Protein AF-A0A8T5LQQ6-F1 (afdb_monomer)

Solvent-accessible surface area (backbone atoms only — not comparable to full-atom values): 6800 Å² total; per-residue (Å²): 124,44,83,45,57,41,37,35,26,67,76,54,90,53,67,65,33,53,51,50,44,56,50,40,48,74,71,69,47,93,73,94,76,67,85,64,67,51,80,47,78,44,50,19,62,69,59,81,67,46,66,63,53,50,58,68,31,62,90,77,28,38,82,90,46,36,47,76,42,74,72,81,86,81,55,97,85,73,81,86,83,86,76,81,92,74,85,57,61,72,58,52,50,47,39,32,77,76,67,68,45,65,37,55,57,81,130

Secondary structure (DSSP, 8-state):
-EEEEEEEEESS--HHHHHHHHHHHHTT---S-----EEEEEEESS-TTHHHHHHT-TTT--TTTEEEES-----TT-PPPPP-----HHHHHHHHHHH--TTBPP-

Mean predicted aligned error: 7.04 Å

Foldseek 3Di:
DDKFKKKKFWPDDDPVQVVVVVVCVVVVHDDPGTGDIDMDIFDFVPPPCLVVLQCVDCVNHNPVTMDMDRDDPDDPPDDDDDPDDDPPVVVLCCCVPPSVSVRGDDD

Structure (mmCIF, N/CA/C/O backbone):
data_AF-A0A8T5LQQ6-F1
#
_entry.id   AF-A0A8T5LQQ6-F1
#
loop_
_atom_site.group_PDB
_atom_site.id
_atom_site.type_symbol
_atom_site.label_atom_id
_atom_site.label_alt_id
_atom_site.label_comp_id
_atom_site.label_asym_id
_atom_site.label_entity_id
_atom_site.label_seq_id
_atom_site.pdbx_PDB_ins_code
_atom_site.Cartn_x
_atom_site.Cartn_y
_atom_site.Cartn_z
_atom_site.occupancy
_atom_site.B_iso_or_equiv
_atom_site.auth_seq_id
_atom_site.auth_comp_id
_atom_site.auth_asym_id
_atom_site.auth_atom_id
_atom_site.pdbx_PDB_model_num
ATOM 1 N N . MET A 1 1 ? -22.270 7.038 6.800 1.00 72.31 1 MET A N 1
ATOM 2 C CA . MET A 1 1 ? -21.227 6.112 6.314 1.00 72.31 1 MET A CA 1
ATOM 3 C C . MET A 1 1 ? -20.218 6.927 5.553 1.00 72.31 1 MET A C 1
ATOM 5 O O . MET A 1 1 ? -20.611 7.727 4.710 1.00 72.31 1 MET A O 1
ATOM 9 N N . VAL A 1 2 ? -18.954 6.786 5.919 1.00 84.31 2 VAL A N 1
ATOM 10 C CA . VAL A 1 2 ? -17.847 7.488 5.281 1.00 84.31 2 VAL A CA 1
ATOM 11 C C . VAL A 1 2 ? -16.981 6.431 4.625 1.00 84.31 2 VAL A C 1
ATOM 13 O O . VAL A 1 2 ? -16.577 5.471 5.281 1.00 84.31 2 VAL A O 1
ATOM 16 N N . LYS A 1 3 ? -16.720 6.604 3.332 1.00 86.25 3 LYS A N 1
ATOM 17 C CA . LYS A 1 3 ? -15.786 5.755 2.606 1.00 86.25 3 LYS A CA 1
ATOM 18 C C . LYS A 1 3 ? -14.372 6.229 2.921 1.00 86.25 3 LYS A C 1
ATOM 20 O O . LYS A 1 3 ? -14.048 7.393 2.694 1.00 86.25 3 LYS A O 1
ATOM 25 N N . VAL A 1 4 ? -13.554 5.334 3.456 1.00 87.81 4 VAL A N 1
ATOM 26 C CA . VAL A 1 4 ? -12.136 5.566 3.723 1.00 87.81 4 VAL A CA 1
ATOM 27 C C . VAL A 1 4 ? -11.312 4.724 2.762 1.00 87.81 4 VAL A C 1
ATOM 29 O O . VAL A 1 4 ? -11.609 3.551 2.535 1.00 87.81 4 VAL A O 1
ATOM 32 N N . GLU A 1 5 ? -10.278 5.329 2.191 1.00 87.50 5 GLU A N 1
ATOM 33 C CA . GLU A 1 5 ? -9.380 4.698 1.229 1.00 87.50 5 GLU A CA 1
ATOM 34 C C . GLU A 1 5 ? -7.959 4.655 1.796 1.00 87.50 5 GLU A C 1
ATOM 36 O O . GLU A 1 5 ? -7.524 5.565 2.506 1.00 87.50 5 GLU A O 1
ATOM 41 N N . LEU A 1 6 ? -7.252 3.563 1.518 1.00 88.50 6 LEU A N 1
ATOM 42 C CA . LEU A 1 6 ? -5.885 3.338 1.964 1.00 88.50 6 LEU A CA 1
ATOM 43 C C . LEU A 1 6 ? -5.092 2.690 0.834 1.00 88.50 6 LEU A C 1
ATOM 45 O O . LEU A 1 6 ? -5.469 1.636 0.327 1.00 88.50 6 LEU A O 1
ATOM 49 N N . PHE A 1 7 ? -3.967 3.301 0.487 1.00 89.31 7 PHE A N 1
ATOM 50 C CA . PHE A 1 7 ? -3.025 2.776 -0.489 1.00 89.31 7 PHE A CA 1
ATOM 51 C C . PHE A 1 7 ? -1.752 2.352 0.229 1.00 89.31 7 PHE A C 1
ATOM 53 O O . PHE A 1 7 ? -1.159 3.130 0.978 1.00 89.31 7 PHE A O 1
ATOM 60 N N . VAL A 1 8 ? -1.308 1.126 -0.007 1.00 89.44 8 VAL A N 1
ATOM 61 C CA . VAL A 1 8 ? -0.128 0.553 0.640 1.00 89.44 8 VAL A CA 1
ATOM 62 C C . VAL A 1 8 ? 0.872 0.160 -0.435 1.00 89.44 8 VAL A C 1
ATOM 64 O O . VAL A 1 8 ? 0.533 -0.563 -1.364 1.00 89.44 8 VAL A O 1
ATOM 67 N N . LYS A 1 9 ? 2.114 0.637 -0.334 1.00 91.00 9 LYS A N 1
ATOM 68 C CA . LYS A 1 9 ? 3.203 0.219 -1.228 1.00 91.00 9 LYS A CA 1
ATOM 69 C C . LYS A 1 9 ? 4.395 -0.318 -0.467 1.00 91.00 9 LYS A C 1
ATOM 71 O O . LYS A 1 9 ? 4.638 0.069 0.676 1.00 91.00 9 LYS A O 1
ATOM 76 N N . LEU A 1 10 ? 5.183 -1.152 -1.136 1.00 90.88 10 LEU A N 1
ATOM 77 C CA . LEU A 1 10 ? 6.485 -1.571 -0.637 1.00 90.88 10 LEU A CA 1
ATOM 78 C C . LEU A 1 10 ? 7.468 -0.392 -0.655 1.00 90.88 10 LEU A C 1
ATOM 80 O O . LEU A 1 10 ? 7.505 0.404 -1.593 1.00 90.88 10 LEU A O 1
ATOM 84 N N . VAL A 1 11 ? 8.267 -0.285 0.405 1.00 89.88 11 VAL A N 1
ATOM 85 C CA . VAL A 1 11 ? 9.439 0.609 0.476 1.00 89.88 11 VAL A CA 1
ATOM 86 C C . VAL A 1 11 ? 10.694 -0.109 -0.026 1.00 89.88 11 VAL A C 1
ATOM 88 O O . VAL A 1 11 ? 11.649 0.517 -0.477 1.00 89.88 11 VAL A O 1
ATOM 91 N N . ILE A 1 12 ? 10.679 -1.437 0.043 1.00 88.06 12 ILE A N 1
ATOM 92 C CA . ILE A 1 12 ? 11.701 -2.314 -0.521 1.00 88.06 12 ILE A CA 1
ATOM 93 C C . ILE A 1 12 ? 11.449 -2.549 -2.021 1.00 88.06 12 ILE A C 1
ATOM 95 O O . ILE A 1 12 ? 10.337 -2.299 -2.491 1.00 88.06 12 ILE A O 1
ATOM 99 N N . PRO A 1 13 ? 12.441 -3.054 -2.780 1.00 88.12 13 PRO A N 1
ATOM 100 C CA . PRO A 1 13 ? 12.258 -3.364 -4.194 1.00 88.12 13 PRO A CA 1
ATOM 101 C C . PRO A 1 13 ? 11.061 -4.292 -4.444 1.00 88.12 13 PRO A C 1
ATOM 103 O O . PRO A 1 13 ? 11.007 -5.406 -3.922 1.00 88.12 13 PRO A O 1
ATOM 106 N N . ASP A 1 14 ? 10.116 -3.832 -5.266 1.00 91.38 14 ASP A N 1
ATOM 107 C CA . ASP A 1 14 ? 8.964 -4.619 -5.706 1.00 91.38 14 ASP A CA 1
ATOM 108 C C . ASP A 1 14 ? 9.300 -5.315 -7.030 1.00 91.38 14 ASP A C 1
ATOM 110 O O . ASP A 1 14 ? 9.270 -4.712 -8.105 1.00 91.38 14 ASP A O 1
ATOM 114 N N . THR A 1 15 ? 9.630 -6.604 -6.955 1.00 92.94 15 THR A N 1
ATOM 115 C CA . THR A 1 15 ? 10.001 -7.410 -8.126 1.00 92.94 15 THR A CA 1
ATOM 116 C C . THR A 1 15 ? 8.880 -7.515 -9.158 1.00 92.94 15 THR A C 1
ATOM 118 O O . THR A 1 15 ? 9.171 -7.648 -10.347 1.00 92.94 15 THR A O 1
ATOM 121 N N . THR A 1 16 ? 7.616 -7.411 -8.741 1.00 91.62 16 THR A N 1
ATOM 122 C CA . THR A 1 16 ? 6.459 -7.444 -9.646 1.00 91.62 16 THR A CA 1
ATOM 123 C C . THR A 1 16 ? 6.403 -6.160 -10.460 1.00 91.62 16 THR A C 1
ATOM 125 O O . THR A 1 16 ? 6.339 -6.218 -11.688 1.00 91.62 16 THR A O 1
ATOM 128 N N . ALA A 1 17 ? 6.511 -5.006 -9.793 1.00 91.62 17 ALA A N 1
ATOM 129 C CA . ALA A 1 17 ? 6.557 -3.708 -10.464 1.00 91.62 17 ALA A CA 1
ATOM 130 C C . ALA A 1 17 ? 7.765 -3.609 -11.413 1.00 91.62 17 ALA A C 1
ATOM 132 O O . ALA A 1 17 ? 7.616 -3.216 -12.567 1.00 91.62 17 ALA A O 1
ATOM 133 N N . ILE A 1 18 ? 8.946 -4.051 -10.968 1.00 93.25 18 ILE A N 1
ATOM 134 C CA . ILE A 1 18 ? 10.171 -4.059 -11.784 1.00 93.25 18 ILE A CA 1
ATOM 135 C C . ILE A 1 18 ? 10.010 -4.951 -13.024 1.00 93.25 18 ILE A C 1
ATOM 137 O O . ILE A 1 18 ? 10.362 -4.554 -14.135 1.00 93.25 18 ILE A O 1
ATOM 141 N N . THR A 1 19 ? 9.453 -6.153 -12.862 1.00 94.75 19 THR A N 1
ATOM 142 C CA . THR A 1 19 ? 9.243 -7.078 -13.986 1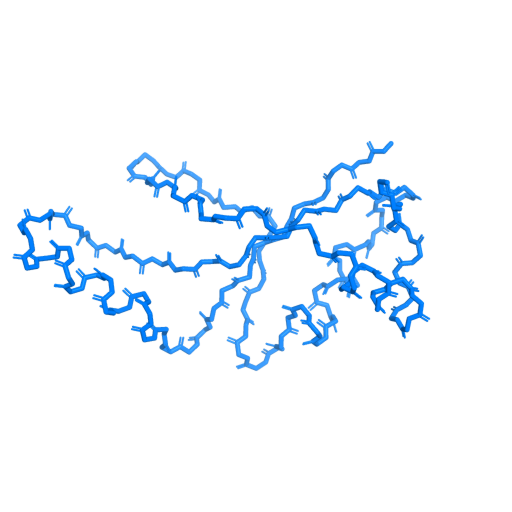.00 94.75 19 THR A CA 1
ATOM 143 C C . THR A 1 19 ? 8.230 -6.517 -14.983 1.00 94.75 19 THR A C 1
ATOM 145 O O . THR A 1 19 ? 8.457 -6.588 -16.192 1.00 94.75 19 THR A O 1
ATOM 148 N N . ALA A 1 20 ? 7.135 -5.925 -14.496 1.00 92.31 20 ALA A N 1
ATOM 149 C CA . ALA A 1 20 ? 6.131 -5.282 -15.339 1.00 92.31 20 ALA A CA 1
ATOM 150 C C . ALA A 1 20 ? 6.721 -4.096 -16.116 1.00 92.31 20 ALA A C 1
ATOM 152 O O . ALA A 1 20 ? 6.525 -4.012 -17.326 1.00 92.31 20 ALA A O 1
ATOM 153 N N . PHE A 1 21 ? 7.507 -3.243 -15.452 1.00 94.19 21 PHE A N 1
ATOM 154 C CA . PHE A 1 21 ? 8.211 -2.122 -16.075 1.00 94.19 21 PHE A CA 1
ATOM 155 C C . PHE A 1 21 ? 9.082 -2.584 -17.251 1.00 94.19 21 PHE A C 1
ATOM 157 O O . PHE A 1 21 ? 8.858 -2.169 -18.385 1.00 94.19 21 PHE A O 1
ATOM 164 N N . HIS A 1 22 ? 9.988 -3.539 -17.021 1.00 94.44 22 HIS A N 1
ATOM 165 C CA . HIS A 1 22 ? 10.857 -4.059 -18.081 1.00 94.44 22 HIS A CA 1
ATOM 166 C C . HIS A 1 22 ? 10.104 -4.807 -19.185 1.00 94.44 22 HIS A C 1
ATOM 168 O O . HIS A 1 22 ? 10.570 -4.878 -20.323 1.00 94.44 22 HIS A O 1
ATOM 174 N N . THR A 1 23 ? 8.952 -5.396 -18.870 1.00 95.38 23 THR A N 1
ATOM 175 C CA . THR A 1 23 ? 8.094 -6.022 -19.882 1.00 95.38 23 THR A CA 1
ATOM 176 C C . THR A 1 23 ? 7.491 -4.960 -20.798 1.00 95.38 23 THR A C 1
ATOM 178 O O . THR A 1 23 ? 7.557 -5.110 -22.016 1.00 95.38 23 THR A O 1
ATOM 181 N N . LEU A 1 24 ? 6.979 -3.864 -20.234 1.00 92.25 24 LEU A N 1
ATOM 182 C CA . LEU A 1 24 ? 6.433 -2.738 -20.994 1.00 92.25 24 LEU A CA 1
ATOM 183 C C . LEU A 1 24 ? 7.504 -2.054 -21.854 1.00 92.25 24 LEU A C 1
ATOM 185 O O . LEU A 1 24 ? 7.260 -1.818 -23.038 1.00 92.25 24 LEU A O 1
ATOM 189 N N . GLU A 1 25 ? 8.705 -1.830 -21.313 1.00 93.94 25 GLU A N 1
ATOM 190 C CA . GLU A 1 25 ? 9.842 -1.310 -22.087 1.00 93.94 25 GLU A CA 1
ATOM 191 C C . GLU A 1 25 ? 10.157 -2.202 -23.298 1.00 93.94 25 GLU A C 1
ATOM 193 O O . GLU A 1 25 ? 10.290 -1.717 -24.421 1.00 93.94 25 GLU A O 1
ATOM 198 N N . LYS A 1 26 ? 10.213 -3.530 -23.106 1.00 95.88 26 LYS A N 1
ATOM 199 C CA . LYS A 1 26 ? 10.460 -4.491 -24.199 1.00 95.88 26 LYS A CA 1
ATOM 200 C C . LYS A 1 26 ? 9.347 -4.521 -25.246 1.00 95.88 26 LYS A C 1
ATOM 202 O O . LYS A 1 26 ? 9.611 -4.886 -26.389 1.00 95.88 26 LYS A O 1
ATOM 207 N N . MET A 1 27 ? 8.124 -4.150 -24.874 1.00 95.75 27 MET A N 1
ATOM 208 C CA . MET A 1 27 ? 6.995 -4.000 -25.797 1.00 95.75 27 MET A CA 1
ATOM 209 C C . MET A 1 27 ? 7.014 -2.661 -26.552 1.00 95.75 27 MET A C 1
ATOM 211 O O . MET A 1 27 ? 6.155 -2.438 -27.403 1.00 95.75 27 MET A O 1
ATOM 215 N N . GLY A 1 28 ? 7.979 -1.779 -26.270 1.00 93.19 28 GLY A N 1
ATOM 216 C CA . GLY A 1 28 ? 8.101 -0.464 -26.898 1.00 93.19 28 GLY A CA 1
ATOM 217 C C . GLY A 1 28 ? 7.234 0.619 -26.252 1.00 93.19 28 GLY A C 1
ATOM 218 O O . GLY A 1 28 ? 7.057 1.682 -26.846 1.00 93.19 28 GLY A O 1
ATOM 219 N N . ALA A 1 29 ? 6.682 0.376 -25.059 1.00 9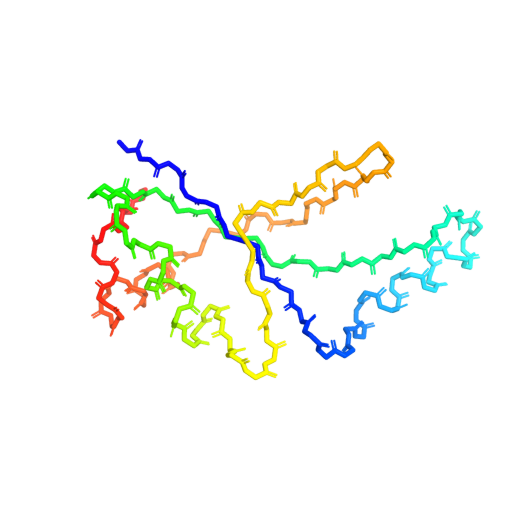0.25 29 ALA A N 1
ATOM 220 C CA . ALA A 1 29 ? 5.976 1.408 -24.310 1.00 90.25 29 ALA A CA 1
ATOM 221 C C . ALA A 1 29 ? 6.980 2.381 -23.673 1.00 90.25 29 ALA A C 1
ATOM 223 O O . ALA A 1 29 ? 7.960 1.962 -23.059 1.00 90.25 29 ALA A O 1
ATOM 224 N N . ASN A 1 30 ? 6.714 3.684 -23.786 1.00 87.12 30 ASN A N 1
ATOM 225 C CA . ASN A 1 30 ? 7.512 4.717 -23.131 1.00 87.12 30 ASN A CA 1
ATOM 226 C C . ASN A 1 30 ? 6.975 4.961 -21.712 1.00 87.12 30 ASN A C 1
ATOM 228 O O . ASN A 1 30 ? 6.087 5.791 -21.519 1.00 87.12 30 ASN A O 1
ATOM 232 N N . VAL A 1 31 ? 7.463 4.188 -20.740 1.00 85.81 31 VAL A N 1
ATOM 233 C CA . VAL A 1 31 ? 7.081 4.296 -19.325 1.00 85.81 31 VAL A CA 1
ATOM 234 C C . VAL A 1 31 ? 8.287 4.803 -18.544 1.00 85.81 31 VAL A C 1
ATOM 236 O O . VAL A 1 31 ? 9.322 4.151 -18.534 1.00 85.81 31 VAL A O 1
ATOM 239 N N . GLU A 1 32 ? 8.165 5.949 -17.873 1.00 86.69 32 GLU A N 1
ATOM 240 C CA . GLU A 1 32 ? 9.268 6.514 -17.077 1.00 86.69 32 GLU A CA 1
ATOM 241 C C . GLU A 1 32 ? 9.371 5.877 -15.687 1.00 86.69 32 GLU A C 1
ATOM 243 O O . GLU A 1 32 ? 10.457 5.726 -15.127 1.00 86.69 32 GLU A O 1
ATOM 248 N N . LYS A 1 33 ? 8.224 5.500 -15.113 1.00 86.94 33 LYS A N 1
ATOM 249 C CA . LYS A 1 33 ? 8.127 4.932 -13.771 1.00 86.94 33 LYS A CA 1
ATOM 250 C C . LYS A 1 33 ? 6.888 4.055 -13.652 1.00 86.94 33 LYS A C 1
ATOM 252 O O . LYS A 1 33 ? 5.822 4.408 -14.150 1.00 86.94 33 LYS A O 1
ATOM 257 N N . LEU A 1 34 ? 7.018 2.942 -12.937 1.00 88.75 34 LEU A N 1
ATOM 258 C CA . LEU A 1 34 ? 5.898 2.081 -12.574 1.00 88.75 34 LEU A CA 1
ATOM 259 C C . LEU A 1 34 ? 5.982 1.743 -11.086 1.00 88.75 34 LEU A C 1
ATOM 261 O O . LEU A 1 34 ? 6.997 1.243 -10.605 1.00 88.75 34 LEU A O 1
ATOM 265 N N . GLU A 1 35 ? 4.911 2.035 -10.355 1.00 88.62 35 GLU A N 1
ATOM 266 C CA . GLU A 1 35 ? 4.762 1.689 -8.943 1.00 88.62 35 GLU A CA 1
ATOM 267 C C . GLU A 1 35 ? 3.524 0.812 -8.767 1.00 88.62 35 GLU A C 1
ATOM 269 O O . GLU A 1 35 ? 2.514 1.003 -9.444 1.00 88.62 35 GLU A O 1
ATOM 274 N N . ARG A 1 36 ? 3.597 -0.137 -7.833 1.00 89.44 36 ARG A N 1
ATOM 275 C CA . ARG A 1 36 ? 2.469 -0.987 -7.456 1.00 89.44 36 ARG A CA 1
ATOM 276 C C . ARG A 1 36 ? 1.976 -0.593 -6.069 1.00 89.44 36 ARG A C 1
ATOM 278 O O . ARG A 1 36 ? 2.779 -0.367 -5.163 1.00 89.44 36 ARG A O 1
ATOM 285 N N . TYR A 1 37 ? 0.657 -0.538 -5.928 1.00 89.00 37 TYR A N 1
ATOM 286 C CA . TYR A 1 37 ? -0.033 -0.26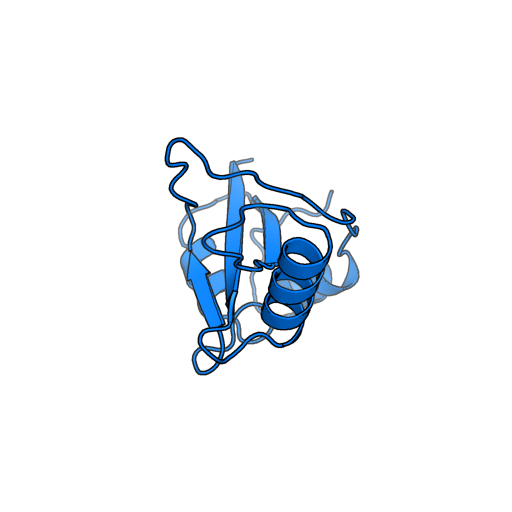3 -4.675 1.00 89.00 37 TYR A CA 1
ATOM 287 C C . TYR A 1 37 ? -1.085 -1.340 -4.426 1.00 89.00 37 TYR A C 1
ATOM 289 O O . TYR A 1 37 ? -1.766 -1.776 -5.351 1.00 89.00 37 TYR A O 1
ATOM 297 N N . GLU A 1 38 ? -1.235 -1.730 -3.169 1.00 87.81 38 GLU A N 1
ATOM 298 C CA . GLU A 1 38 ? -2.414 -2.422 -2.666 1.00 87.81 38 GLU A CA 1
ATOM 299 C C . GLU A 1 38 ? -3.443 -1.365 -2.267 1.00 87.81 38 GLU A C 1
ATOM 301 O O . GLU A 1 38 ? -3.111 -0.394 -1.582 1.00 87.81 38 GLU A O 1
ATOM 306 N N . TYR A 1 39 ? -4.680 -1.528 -2.726 1.00 87.19 39 TYR A N 1
ATOM 307 C CA . TYR A 1 39 ? -5.771 -0.601 -2.453 1.00 87.19 39 TYR A CA 1
ATOM 308 C C . TYR A 1 39 ? -6.792 -1.261 -1.536 1.00 87.19 39 TYR A C 1
ATOM 310 O O . TYR A 1 39 ? -7.323 -2.327 -1.843 1.00 87.19 39 TYR A O 1
ATOM 318 N N . PHE A 1 40 ? -7.095 -0.589 -0.432 1.00 86.12 40 PHE A N 1
ATOM 319 C CA . PHE A 1 40 ? -8.151 -0.977 0.485 1.00 86.12 40 PHE A CA 1
ATOM 320 C C . PHE A 1 40 ? -9.193 0.130 0.565 1.00 86.12 40 PHE A C 1
ATOM 322 O O . PHE A 1 40 ? -8.864 1.312 0.688 1.00 86.12 40 PHE A O 1
ATOM 329 N N . SER A 1 41 ? -10.459 -0.270 0.546 1.00 86.12 41 SER A N 1
ATOM 330 C CA . SER A 1 41 ? -11.581 0.626 0.765 1.00 86.12 41 SER A CA 1
ATOM 331 C C . SER A 1 41 ? -12.468 0.092 1.876 1.00 86.12 41 SER A C 1
ATOM 333 O O . SER A 1 41 ? -12.806 -1.090 1.894 1.00 86.12 41 SER A O 1
ATOM 335 N N . PHE A 1 42 ? -12.822 0.971 2.807 1.00 85.75 42 PHE A N 1
ATOM 336 C CA . PHE A 1 42 ? -13.605 0.634 3.984 1.00 85.75 42 PHE A CA 1
ATOM 337 C C . PHE A 1 42 ? -14.806 1.562 4.101 1.00 85.75 42 PHE A C 1
ATOM 339 O O . PHE A 1 42 ? -14.661 2.783 4.031 1.00 85.75 42 PHE A O 1
ATOM 346 N N . ASP A 1 43 ? -15.972 0.982 4.359 1.00 87.62 43 ASP A N 1
ATOM 347 C CA . ASP A 1 43 ? -17.149 1.724 4.791 1.00 87.62 43 ASP A CA 1
ATOM 348 C C . ASP A 1 43 ? -17.192 1.770 6.320 1.00 87.62 43 ASP A C 1
ATOM 350 O O . ASP A 1 43 ? -17.391 0.749 6.988 1.00 87.62 43 ASP A O 1
ATOM 354 N N . VAL A 1 44 ? -16.988 2.966 6.881 1.00 87.25 44 VAL A N 1
ATOM 355 C CA . VAL A 1 44 ? -16.851 3.166 8.331 1.00 87.25 44 VAL A CA 1
ATOM 356 C C . VAL A 1 44 ? -17.859 4.160 8.898 1.00 87.25 44 VAL A C 1
ATOM 358 O O . VAL A 1 44 ? -18.345 5.070 8.212 1.00 87.25 44 VAL A O 1
ATOM 361 N N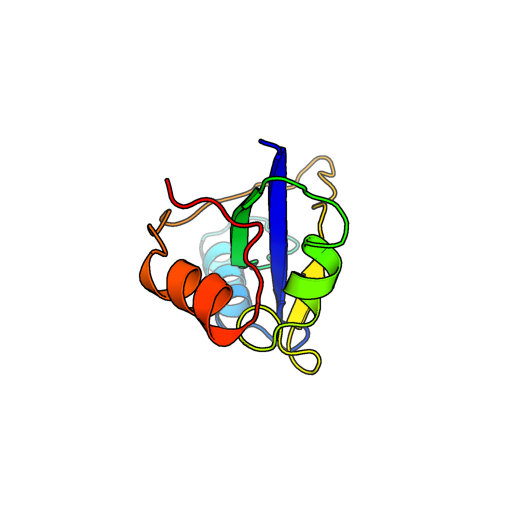 . ASP A 1 45 ? -18.200 3.962 10.171 1.00 84.44 45 ASP A N 1
ATOM 362 C CA . ASP A 1 45 ? -19.123 4.808 10.929 1.00 84.44 45 ASP A CA 1
ATOM 363 C C . ASP A 1 45 ? -18.908 4.622 12.451 1.00 84.44 45 ASP A C 1
ATOM 365 O O . ASP A 1 45 ? -19.375 3.613 12.989 1.00 84.44 45 ASP A O 1
ATOM 369 N N . PRO A 1 46 ? -18.219 5.544 13.163 1.00 80.50 46 PRO A N 1
ATOM 370 C CA . PRO A 1 46 ? -17.608 6.803 12.704 1.00 80.50 46 PRO A CA 1
ATOM 371 C C . PRO A 1 46 ? -16.223 6.615 12.046 1.00 80.50 46 PRO A C 1
ATOM 373 O O . PRO A 1 46 ? -15.555 5.608 12.247 1.00 80.50 46 PRO A O 1
ATOM 376 N N . ALA A 1 47 ? 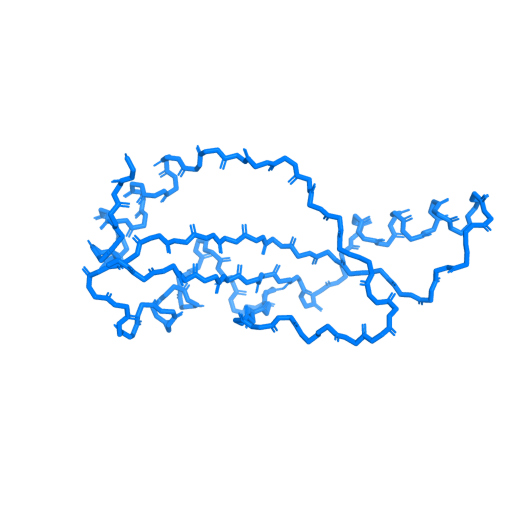-15.765 7.604 11.268 1.00 78.69 47 ALA A N 1
ATOM 377 C CA . ALA A 1 47 ? -14.473 7.548 10.558 1.00 78.69 47 ALA A CA 1
ATOM 378 C C . ALA A 1 47 ? -13.266 8.048 11.372 1.00 78.69 47 ALA A C 1
ATOM 380 O O . ALA A 1 47 ? -12.115 7.883 10.959 1.00 78.69 47 ALA A O 1
ATOM 381 N N . GLU A 1 48 ? -13.516 8.711 12.499 1.00 82.94 48 GLU A N 1
ATOM 382 C CA . GLU A 1 48 ? -12.488 9.408 13.266 1.00 82.94 48 GLU A CA 1
ATOM 383 C C . GLU A 1 48 ? -11.459 8.428 13.847 1.00 82.94 48 GLU A C 1
ATOM 385 O O . GLU A 1 48 ? -11.803 7.435 14.485 1.00 82.94 48 GLU A O 1
ATOM 390 N N . GLY A 1 49 ? -10.173 8.673 13.583 1.00 80.88 49 GLY A N 1
ATOM 391 C CA . GLY A 1 49 ? -9.073 7.826 14.058 1.00 80.88 49 GLY A CA 1
ATOM 392 C C . GLY A 1 49 ? -8.976 6.436 13.411 1.00 80.88 49 GLY A C 1
ATOM 393 O O . GLY A 1 49 ? -7.995 5.732 13.655 1.00 80.88 49 GLY A O 1
ATOM 394 N N . PHE A 1 50 ? -9.924 6.038 12.554 1.00 86.62 50 PHE A N 1
ATOM 395 C CA . PHE A 1 50 ? -9.912 4.730 11.888 1.00 86.62 50 PHE A CA 1
ATOM 396 C C . PHE A 1 50 ? -8.643 4.533 11.052 1.00 86.62 50 PHE A C 1
ATOM 398 O O . PHE A 1 50 ? -7.951 3.525 11.176 1.00 86.62 50 PHE A O 1
ATOM 405 N N . LEU A 1 51 ? -8.304 5.533 10.238 1.00 85.25 51 LEU A N 1
ATOM 406 C CA . LEU A 1 51 ? -7.188 5.468 9.295 1.00 85.25 51 LEU A CA 1
ATOM 407 C C . LEU A 1 51 ? -5.837 5.349 10.023 1.00 85.25 51 LEU A C 1
ATOM 409 O O . LEU A 1 51 ? -4.965 4.594 9.598 1.00 85.25 51 LEU A O 1
ATOM 413 N N . GLU A 1 52 ? -5.682 6.020 11.169 1.00 86.19 52 GLU A N 1
ATOM 414 C CA . GLU A 1 52 ? -4.491 5.873 12.014 1.00 86.19 52 GLU A CA 1
ATOM 415 C C . GLU A 1 52 ? -4.374 4.477 12.631 1.00 86.19 52 GLU A C 1
ATOM 417 O O . GLU A 1 52 ? -3.277 3.914 12.666 1.00 86.19 52 GLU A O 1
ATOM 422 N N . LYS A 1 53 ? -5.485 3.901 13.111 1.00 86.25 53 LYS A N 1
ATOM 423 C CA . LYS A 1 53 ? -5.504 2.530 13.645 1.00 86.25 53 LYS A CA 1
ATOM 424 C C . LYS A 1 53 ? -5.204 1.507 12.546 1.00 86.25 53 LYS A C 1
ATOM 426 O O . LYS A 1 53 ? -4.383 0.612 12.745 1.00 86.25 53 LYS A O 1
ATOM 431 N N . ALA A 1 54 ? -5.807 1.675 11.370 1.00 85.62 54 ALA A N 1
ATOM 432 C CA . ALA A 1 54 ? -5.589 0.813 10.213 1.00 85.62 54 ALA A CA 1
ATOM 433 C C . ALA A 1 54 ? -4.121 0.842 9.751 1.00 85.62 54 ALA A C 1
ATOM 435 O O . ALA A 1 54 ? -3.524 -0.212 9.552 1.00 85.62 54 ALA A O 1
ATOM 436 N N . LYS A 1 55 ? -3.491 2.025 9.684 1.00 85.56 55 LYS A N 1
ATOM 437 C CA . LYS A 1 55 ? -2.060 2.177 9.348 1.00 85.56 55 LYS A CA 1
ATOM 438 C C . LYS A 1 55 ? -1.112 1.518 10.362 1.00 85.56 55 LYS A C 1
ATOM 440 O O . LYS A 1 55 ? 0.003 1.169 9.997 1.00 85.56 55 LYS A O 1
ATOM 445 N N . LYS A 1 56 ? -1.528 1.366 11.624 1.00 85.19 56 LYS A N 1
ATOM 446 C CA . LYS A 1 56 ? -0.747 0.708 12.694 1.00 85.19 56 LYS A CA 1
ATOM 447 C C . LYS A 1 56 ? -0.972 -0.805 12.765 1.00 85.19 56 LYS A C 1
ATOM 449 O O . LYS A 1 56 ? -0.347 -1.481 13.576 1.00 85.19 56 LYS A O 1
ATOM 454 N N . THR A 1 57 ? -1.884 -1.330 11.955 1.00 83.00 57 THR A N 1
ATOM 455 C CA . THR A 1 57 ? -2.233 -2.745 11.947 1.00 83.00 57 THR A CA 1
ATOM 456 C C . THR A 1 57 ? -1.283 -3.507 11.025 1.00 83.00 57 THR A C 1
ATOM 458 O O . THR A 1 57 ? -1.377 -3.375 9.806 1.00 83.00 57 THR A O 1
ATOM 461 N N . ASP A 1 58 ? -0.430 -4.367 11.592 1.00 80.56 58 ASP A N 1
ATOM 462 C CA . ASP A 1 58 ? 0.589 -5.131 10.843 1.00 80.56 58 ASP A CA 1
ATOM 463 C C . ASP A 1 58 ? 0.020 -6.041 9.740 1.00 80.56 58 ASP A C 1
ATOM 465 O O . ASP A 1 58 ? 0.731 -6.396 8.801 1.00 80.56 58 ASP A O 1
ATOM 469 N N . VAL A 1 59 ? -1.263 -6.409 9.833 1.00 82.00 59 VAL A N 1
ATOM 470 C CA . VAL A 1 59 ? -1.957 -7.199 8.802 1.00 82.00 59 VAL A CA 1
ATOM 471 C C . VAL A 1 59 ? -2.145 -6.407 7.504 1.00 82.00 59 VAL A C 1
ATOM 473 O O . VAL A 1 59 ? -2.118 -6.999 6.432 1.00 82.00 59 VAL A O 1
ATOM 476 N N . LEU A 1 60 ? -2.323 -5.085 7.592 1.00 83.81 60 LEU A N 1
ATOM 477 C CA . LEU A 1 60 ? -2.479 -4.204 6.429 1.00 83.81 60 LEU A CA 1
ATOM 478 C C . LEU A 1 60 ? -1.157 -3.519 6.068 1.00 83.81 60 LEU A C 1
ATOM 480 O O . LEU A 1 60 ? -0.809 -3.375 4.900 1.00 83.81 60 LEU A O 1
ATOM 484 N N . VAL A 1 61 ? -0.402 -3.076 7.073 1.00 85.94 61 VAL A N 1
ATOM 485 C CA . VAL A 1 61 ? 0.798 -2.261 6.885 1.00 85.94 61 VAL A CA 1
ATOM 486 C C . VAL A 1 61 ? 1.878 -2.754 7.831 1.00 85.94 61 VAL A C 1
ATOM 488 O O . VAL A 1 61 ? 1.806 -2.529 9.032 1.00 85.94 61 VAL A O 1
ATOM 491 N N . ASN A 1 62 ? 2.921 -3.375 7.286 1.00 87.62 62 ASN A N 1
ATOM 492 C CA . ASN A 1 62 ? 4.111 -3.691 8.061 1.00 87.62 62 ASN A CA 1
ATOM 493 C C . ASN A 1 62 ? 5.031 -2.467 8.069 1.00 87.62 62 ASN A C 1
ATOM 495 O O . ASN A 1 62 ? 5.557 -2.101 7.018 1.00 87.62 62 ASN A O 1
ATOM 499 N N . ALA A 1 63 ? 5.277 -1.864 9.232 1.00 84.75 63 ALA A N 1
ATOM 500 C CA . ALA A 1 63 ? 6.030 -0.607 9.332 1.00 84.75 63 ALA A CA 1
ATOM 501 C C . ALA A 1 63 ? 7.466 -0.665 8.765 1.00 84.75 63 ALA A C 1
ATOM 503 O O . ALA A 1 63 ? 8.020 0.365 8.391 1.00 84.75 63 ALA A O 1
ATOM 504 N N . ASN A 1 64 ? 8.070 -1.856 8.672 1.00 85.75 64 ASN A N 1
ATOM 505 C CA . ASN A 1 64 ? 9.423 -2.033 8.135 1.00 85.75 64 ASN A CA 1
ATOM 506 C C . ASN A 1 64 ? 9.451 -2.268 6.618 1.00 85.75 64 ASN A C 1
ATOM 508 O O . ASN A 1 64 ? 10.506 -2.142 5.999 1.00 85.75 64 ASN A O 1
ATOM 512 N N . LYS A 1 65 ? 8.325 -2.669 6.016 1.00 86.56 65 LYS A N 1
ATOM 513 C CA . LYS A 1 65 ? 8.253 -3.048 4.594 1.00 86.56 65 LYS A CA 1
ATOM 514 C C . LYS A 1 65 ? 7.348 -2.142 3.778 1.00 86.56 65 LYS A C 1
ATOM 516 O O . LYS A 1 65 ? 7.573 -2.003 2.577 1.00 86.56 65 LYS A O 1
ATOM 521 N N . HIS A 1 66 ? 6.334 -1.559 4.403 1.00 91.69 66 HIS A N 1
ATOM 522 C CA . HIS A 1 66 ? 5.249 -0.853 3.743 1.00 91.69 66 HIS A CA 1
ATOM 523 C C . HIS A 1 66 ? 5.250 0.635 4.090 1.00 91.69 66 HIS A C 1
ATOM 525 O O . HIS A 1 66 ? 5.569 1.042 5.205 1.00 91.69 66 HIS A O 1
ATOM 531 N N . LYS A 1 67 ? 4.826 1.446 3.123 1.00 89.12 67 LYS A N 1
ATOM 532 C CA . LYS A 1 67 ? 4.418 2.835 3.311 1.00 89.12 67 LYS A CA 1
ATOM 533 C C . LYS A 1 67 ? 2.949 2.939 2.934 1.00 89.12 67 LYS A C 1
ATOM 535 O O . LYS A 1 67 ? 2.566 2.545 1.835 1.00 89.12 67 LYS A O 1
ATOM 540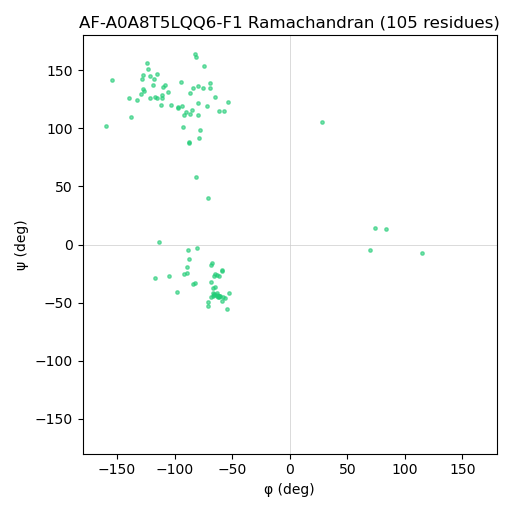 N N . ALA A 1 68 ? 2.155 3.485 3.843 1.00 88.50 68 ALA A N 1
ATOM 541 C CA . ALA A 1 68 ? 0.731 3.688 3.645 1.00 88.50 68 ALA A CA 1
ATOM 542 C C . ALA A 1 68 ? 0.426 5.168 3.399 1.00 88.50 68 ALA A C 1
ATOM 544 O O . ALA A 1 68 ? 0.886 6.031 4.151 1.00 88.50 68 ALA A O 1
ATOM 545 N N . VAL A 1 69 ? -0.354 5.452 2.362 1.00 86.25 69 VAL A N 1
ATOM 546 C CA . VAL A 1 69 ? -0.814 6.792 1.989 1.00 86.25 69 VAL A CA 1
ATOM 547 C C . VAL A 1 69 ? -2.333 6.782 1.834 1.00 86.25 69 VAL A C 1
ATOM 549 O O . VAL A 1 69 ? -2.931 5.776 1.465 1.00 86.25 69 VAL A O 1
ATOM 552 N N . ASP A 1 70 ? -2.963 7.887 2.196 1.00 79.12 70 ASP A N 1
ATOM 553 C CA . ASP A 1 70 ? -4.412 8.120 2.122 1.00 79.12 70 ASP A CA 1
ATOM 554 C C . ASP A 1 70 ? -4.822 8.768 0.797 1.00 79.12 70 ASP A C 1
ATOM 556 O O . ASP A 1 70 ? -5.952 8.593 0.352 1.00 79.12 70 ASP A O 1
ATOM 560 N N . ILE A 1 71 ? -3.904 9.489 0.151 1.00 76.00 71 ILE A N 1
ATOM 561 C CA . ILE A 1 71 ? -4.143 10.174 -1.117 1.00 76.00 71 ILE A CA 1
ATOM 562 C C . ILE A 1 71 ? -3.031 9.800 -2.097 1.00 76.00 71 ILE A C 1
ATOM 564 O O . ILE A 1 71 ? -1.845 9.896 -1.777 1.00 76.00 71 ILE A O 1
ATOM 568 N N . LEU A 1 72 ? -3.420 9.382 -3.303 1.00 72.88 72 LEU A N 1
ATOM 569 C CA . LEU A 1 72 ? -2.522 9.361 -4.453 1.00 72.88 72 LEU A CA 1
ATOM 570 C C . LEU A 1 72 ? -2.636 10.713 -5.157 1.00 72.88 72 LEU A C 1
ATOM 572 O O . LEU A 1 72 ? -3.699 11.046 -5.685 1.00 72.88 72 LEU A O 1
ATOM 576 N N . GLU A 1 73 ? -1.557 11.493 -5.147 1.00 67.81 73 GLU A N 1
ATOM 577 C CA . GLU A 1 73 ? -1.469 12.713 -5.949 1.00 67.81 73 GLU A CA 1
ATOM 578 C C . GLU A 1 73 ? -1.582 12.323 -7.428 1.00 67.81 73 GLU A C 1
ATOM 580 O O . GLU A 1 73 ? -0.779 11.553 -7.959 1.00 67.81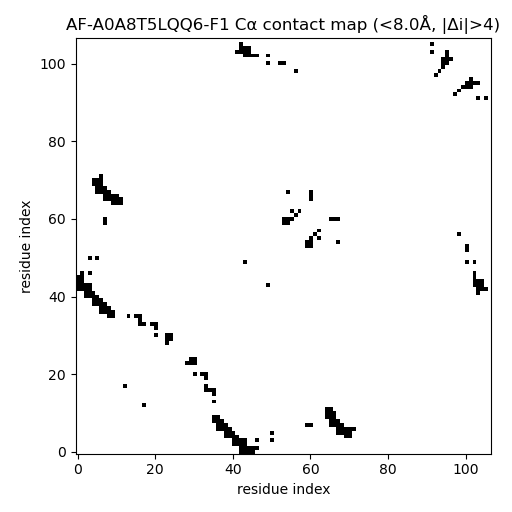 73 GLU A O 1
ATOM 585 N N . LYS A 1 74 ? -2.658 12.778 -8.074 1.00 63.56 74 LYS A N 1
ATOM 586 C CA . LYS A 1 74 ? -2.876 12.585 -9.506 1.00 63.56 74 LYS A CA 1
ATOM 587 C C . LYS A 1 74 ? -2.212 13.736 -10.240 1.00 63.56 74 LYS A C 1
ATOM 589 O O . LYS A 1 74 ? -2.860 14.746 -10.499 1.00 63.56 74 LYS A O 1
ATOM 594 N N . ASP A 1 75 ? -0.942 13.570 -10.568 1.00 61.47 75 ASP A N 1
ATOM 595 C CA . ASP A 1 75 ? -0.289 14.456 -11.525 1.00 61.47 75 ASP A CA 1
ATOM 596 C C . ASP A 1 75 ? -0.749 14.134 -12.956 1.00 61.47 75 ASP A C 1
ATOM 598 O O . ASP A 1 75 ? -1.159 13.006 -13.271 1.00 61.47 75 ASP A O 1
ATOM 602 N N . GLU A 1 76 ? -0.691 15.134 -13.839 1.00 57.47 76 GLU A N 1
ATOM 603 C CA . GLU A 1 76 ? -0.940 14.945 -15.269 1.00 57.47 76 GLU A CA 1
ATOM 604 C C . GLU A 1 76 ? 0.033 13.889 -15.824 1.00 57.47 76 GLU A C 1
ATOM 606 O O . GLU A 1 76 ? 1.246 14.079 -15.820 1.00 57.47 76 GLU A O 1
ATOM 611 N N . GLY A 1 77 ? -0.501 12.748 -16.279 1.00 62.47 77 GLY A N 1
ATOM 612 C CA . GLY A 1 77 ? 0.286 11.639 -16.839 1.00 62.47 77 GLY A CA 1
ATOM 613 C C . GLY A 1 77 ? 0.252 10.335 -16.034 1.00 62.47 77 GLY A C 1
ATOM 614 O O . GLY A 1 77 ? 0.703 9.304 -16.535 1.00 62.47 77 GLY A O 1
ATOM 615 N N . VAL A 1 78 ? -0.335 10.319 -14.830 1.00 67.94 78 VAL A N 1
ATOM 616 C CA . VAL A 1 78 ? -0.483 9.081 -14.044 1.00 67.94 78 VAL A CA 1
ATOM 617 C C . VAL A 1 78 ? -1.672 8.257 -14.548 1.00 67.94 78 VAL A C 1
ATOM 619 O O . VAL A 1 78 ? -2.833 8.627 -14.370 1.00 67.94 78 VAL A O 1
ATOM 622 N N . SER A 1 79 ? -1.391 7.097 -15.147 1.00 71.06 79 SER A N 1
ATOM 623 C CA . SER A 1 79 ? -2.414 6.105 -15.503 1.00 71.06 79 SER A CA 1
ATOM 624 C C . SER A 1 79 ? -2.566 5.075 -14.383 1.00 71.06 79 SER A C 1
ATOM 626 O O . SER A 1 79 ? -1.615 4.372 -14.050 1.00 71.06 79 SER A O 1
ATOM 628 N N . LEU A 1 80 ? -3.765 4.982 -13.799 1.00 71.75 80 LEU A N 1
ATOM 629 C CA . LEU A 1 80 ? -4.089 4.013 -12.749 1.00 71.75 80 LEU A CA 1
ATOM 630 C C . LEU A 1 80 ? -4.785 2.798 -13.359 1.00 71.75 80 LEU A C 1
ATOM 632 O O . LEU A 1 80 ? -5.880 2.916 -13.907 1.00 71.75 80 LEU A O 1
ATOM 636 N N . LEU A 1 81 ? -4.163 1.630 -13.220 1.00 76.31 81 LEU A N 1
ATOM 637 C CA . LEU A 1 81 ? -4.779 0.351 -13.548 1.00 76.31 81 LEU A CA 1
ATOM 638 C C . LEU A 1 81 ? -5.191 -0.347 -12.252 1.00 76.31 81 LEU A C 1
ATOM 640 O O . LEU A 1 81 ? -4.347 -0.629 -11.404 1.00 76.31 81 LEU A O 1
ATOM 644 N N . VAL A 1 82 ? -6.483 -0.632 -12.108 1.00 71.06 82 VAL A N 1
ATOM 645 C CA . VAL A 1 82 ? -7.017 -1.423 -10.994 1.00 71.06 82 VAL A CA 1
ATOM 646 C C . VAL A 1 82 ? -7.169 -2.863 -11.477 1.00 71.06 82 VAL A C 1
ATOM 648 O O . VAL A 1 82 ? -7.914 -3.113 -12.422 1.00 71.06 82 VAL A O 1
ATOM 651 N N . GLN A 1 83 ? -6.447 -3.794 -10.855 1.00 59.47 83 GLN A N 1
ATOM 652 C CA . GLN A 1 83 ? -6.649 -5.232 -11.045 1.00 59.47 83 GLN A CA 1
ATOM 653 C C . GLN A 1 83 ? -7.576 -5.772 -9.954 1.00 59.47 83 GLN A C 1
ATOM 655 O O . GLN A 1 83 ? -7.481 -5.328 -8.816 1.00 59.47 83 GLN A O 1
ATOM 660 N N . ASP A 1 84 ? -8.470 -6.679 -10.361 1.00 59.72 84 ASP A N 1
ATOM 661 C CA . ASP A 1 84 ? -9.349 -7.549 -9.569 1.00 59.72 84 ASP A CA 1
ATOM 662 C C . ASP A 1 84 ? -9.782 -7.032 -8.183 1.00 59.72 84 ASP A C 1
ATOM 664 O O . ASP A 1 84 ? -9.049 -7.067 -7.198 1.00 59.72 84 ASP A O 1
ATOM 668 N N . ILE A 1 85 ? -11.045 -6.601 -8.094 1.00 66.31 85 ILE A N 1
ATOM 669 C CA . ILE A 1 85 ? -11.682 -6.245 -6.822 1.00 66.31 85 ILE A CA 1
ATOM 670 C C . ILE A 1 85 ? -12.081 -7.541 -6.108 1.00 66.31 85 ILE A C 1
ATOM 672 O O . ILE A 1 85 ? -13.124 -8.126 -6.402 1.00 66.31 85 ILE A O 1
ATOM 676 N N . GLU A 1 86 ? -11.264 -7.994 -5.161 1.00 67.94 86 GLU A N 1
ATOM 677 C CA . GLU A 1 86 ? -11.629 -9.108 -4.284 1.00 67.94 86 GLU A CA 1
ATOM 678 C C . GLU A 1 86 ? -12.550 -8.657 -3.136 1.00 67.94 86 GLU A C 1
ATOM 680 O O . GLU A 1 86 ? -12.309 -7.655 -2.457 1.00 67.94 86 GLU A O 1
ATOM 685 N N . SER A 1 87 ? -13.597 -9.439 -2.854 1.00 65.12 87 SER A N 1
ATOM 686 C CA . SER A 1 87 ? -14.450 -9.254 -1.674 1.00 65.12 87 SER A CA 1
ATOM 687 C C . SER A 1 87 ? -13.757 -9.821 -0.425 1.00 65.12 87 SER A C 1
ATOM 689 O O . SER A 1 87 ? -13.886 -11.004 -0.104 1.00 65.12 87 SER A O 1
ATOM 691 N N . GLY A 1 88 ? -13.001 -8.983 0.287 1.00 70.00 88 GLY A N 1
ATOM 692 C CA . GLY A 1 88 ? -12.135 -9.356 1.418 1.00 70.00 88 GLY A CA 1
ATOM 693 C C . GLY A 1 88 ? -12.827 -9.762 2.734 1.00 70.00 88 GLY A C 1
ATOM 694 O O . GLY A 1 88 ? -12.348 -9.395 3.805 1.00 70.00 88 GLY A O 1
ATOM 695 N N . HIS A 1 89 ? -13.934 -10.514 2.710 1.00 75.00 89 HIS A N 1
ATOM 696 C CA . HIS A 1 89 ? -14.745 -10.827 3.904 1.00 75.00 89 HIS A CA 1
ATOM 697 C C . HIS A 1 89 ? -13.952 -11.424 5.085 1.00 75.00 89 HIS A C 1
ATOM 699 O O . HIS A 1 89 ? -14.160 -11.026 6.231 1.00 75.00 89 HIS A O 1
ATOM 705 N N . GLY A 1 90 ? -13.012 -12.343 4.833 1.00 77.12 90 GLY A N 1
ATOM 706 C CA . GLY A 1 90 ? -12.180 -12.932 5.895 1.00 77.12 90 GLY A CA 1
ATOM 707 C C . GLY A 1 90 ? -11.227 -11.925 6.5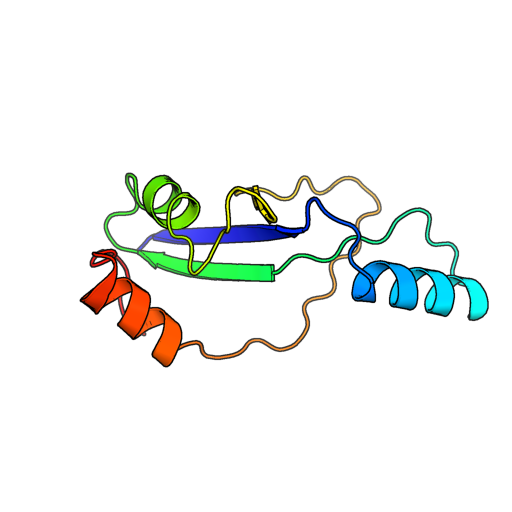52 1.00 77.12 90 GLY A C 1
ATOM 708 O O . GLY A 1 90 ? -11.039 -11.935 7.774 1.00 77.12 90 GLY A O 1
ATOM 709 N N . LEU A 1 91 ? -10.671 -11.013 5.749 1.00 80.50 91 LEU A N 1
ATOM 710 C CA . LEU A 1 91 ? -9.836 -9.917 6.233 1.00 80.50 91 LEU A CA 1
ATOM 711 C C . LEU A 1 91 ? -10.673 -8.940 7.068 1.00 80.50 91 LEU A C 1
ATOM 713 O O . LEU A 1 91 ? -10.264 -8.588 8.170 1.00 80.50 91 LEU A O 1
ATOM 717 N N . LEU A 1 92 ? -11.877 -8.584 6.605 1.00 82.75 92 LEU A N 1
ATOM 718 C CA . LEU A 1 92 ? -12.798 -7.711 7.341 1.00 82.75 92 LEU A CA 1
ATOM 719 C C . LEU A 1 92 ? -13.151 -8.281 8.722 1.00 82.75 92 LEU A C 1
ATOM 721 O O . LEU A 1 92 ? -13.081 -7.556 9.713 1.00 82.75 92 LEU A O 1
ATOM 725 N N . ASN A 1 93 ? -13.457 -9.578 8.815 1.00 81.88 93 ASN A N 1
ATOM 726 C CA . ASN A 1 93 ? -13.731 -10.220 10.106 1.00 81.88 93 ASN A CA 1
ATOM 727 C C . ASN A 1 93 ? -12.506 -10.186 11.028 1.00 81.88 93 ASN A C 1
ATOM 729 O O . ASN A 1 93 ? -12.629 -9.859 12.205 1.00 81.88 93 ASN A O 1
ATOM 733 N N . THR A 1 94 ? -11.310 -10.437 10.491 1.00 82.81 94 THR A N 1
ATOM 734 C CA . THR A 1 94 ? -10.059 -10.360 11.263 1.00 82.81 94 THR A CA 1
ATOM 735 C C . THR A 1 94 ? -9.818 -8.952 11.811 1.00 82.81 94 THR A C 1
ATOM 737 O O . THR A 1 94 ? -9.485 -8.796 12.987 1.00 82.81 94 THR A O 1
ATOM 740 N N . LEU A 1 95 ? -10.035 -7.924 10.986 1.00 83.44 95 LEU A N 1
ATOM 741 C CA . LEU A 1 95 ? -9.891 -6.523 11.380 1.00 83.44 95 LEU A CA 1
ATOM 742 C C . LEU A 1 95 ? -10.890 -6.140 12.484 1.00 83.44 95 LEU A C 1
ATOM 744 O O . LEU A 1 95 ? -10.505 -5.519 13.476 1.00 83.44 95 LEU A O 1
ATOM 748 N N . ARG A 1 96 ? -12.153 -6.560 12.356 1.00 83.75 96 ARG A N 1
ATOM 749 C CA . ARG A 1 96 ? -13.208 -6.251 13.331 1.00 83.75 96 ARG A CA 1
ATOM 750 C C . ARG A 1 96 ? -13.025 -6.990 14.651 1.00 83.75 96 ARG A C 1
ATOM 752 O O . ARG A 1 96 ? -13.031 -6.367 15.708 1.00 83.75 96 ARG A O 1
ATOM 759 N N . GLU A 1 97 ? -12.878 -8.310 14.592 1.00 83.56 97 GLU A N 1
ATOM 760 C CA . GLU A 1 97 ? -12.974 -9.178 15.770 1.00 83.56 97 GLU A CA 1
ATOM 761 C C . GLU A 1 97 ? -11.663 -9.274 16.550 1.00 83.56 97 GLU A C 1
ATOM 763 O O . GLU A 1 97 ? -11.686 -9.402 17.771 1.00 83.56 97 GLU A O 1
ATOM 768 N N . ARG A 1 98 ? -10.512 -9.223 15.864 1.00 81.75 98 ARG A N 1
ATOM 769 C CA . ARG A 1 98 ? -9.199 -9.436 16.502 1.00 81.75 98 ARG A CA 1
ATOM 770 C C . ARG A 1 98 ? -8.400 -8.159 16.701 1.00 81.75 98 ARG A C 1
ATOM 772 O O . ARG A 1 98 ? -7.562 -8.111 17.595 1.00 81.75 98 ARG A O 1
ATOM 779 N N . LEU A 1 99 ? -8.634 -7.151 15.864 1.00 80.81 99 LEU A N 1
ATOM 780 C CA . LEU A 1 99 ? -7.820 -5.932 15.817 1.00 80.81 99 LEU A CA 1
ATOM 781 C C . LEU A 1 99 ? -8.591 -4.685 16.267 1.00 80.81 99 LEU A C 1
ATOM 783 O O . LEU A 1 99 ? -8.037 -3.590 16.286 1.00 80.81 99 LEU A O 1
ATOM 787 N N . GLY A 1 100 ? -9.850 -4.855 16.685 1.00 80.31 100 GLY A N 1
ATOM 788 C CA . GLY A 1 100 ? -10.641 -3.810 17.333 1.00 80.31 100 GLY A CA 1
ATOM 789 C C . GLY A 1 100 ? -11.141 -2.714 16.393 1.00 80.31 100 GLY A C 1
ATOM 790 O O . GLY A 1 100 ? -11.601 -1.681 16.878 1.00 80.31 100 GLY A O 1
ATOM 791 N N . LEU A 1 101 ? -11.090 -2.929 15.073 1.00 83.44 101 LEU A N 1
ATOM 792 C CA . LEU A 1 101 ? -11.628 -2.017 14.057 1.00 83.44 101 LEU A CA 1
ATOM 793 C C . LEU A 1 101 ? -13.143 -2.223 13.906 1.00 83.44 101 LEU A C 1
ATOM 795 O O . LEU A 1 101 ? -13.651 -2.596 12.848 1.00 83.44 101 LEU A O 1
ATOM 799 N N . THR A 1 102 ? -13.869 -2.051 15.010 1.00 83.12 102 THR A N 1
ATOM 800 C CA . THR A 1 102 ? -15.324 -2.272 15.100 1.00 83.12 102 THR A CA 1
ATOM 801 C C . THR A 1 102 ? -16.147 -1.274 14.283 1.00 83.12 102 THR A C 1
ATOM 803 O O . THR A 1 102 ? -17.311 -1.541 13.994 1.00 83.12 102 THR A O 1
ATOM 806 N N . GLU A 1 103 ? -15.527 -0.163 13.880 1.00 83.00 103 GLU A N 1
ATOM 807 C CA . GLU A 1 103 ? -16.098 0.917 13.075 1.00 83.00 103 GLU A CA 1
ATOM 808 C C . GLU A 1 103 ? -16.390 0.488 11.625 1.00 83.00 103 GLU A C 1
ATOM 810 O O . GLU A 1 103 ? -17.170 1.147 10.936 1.00 83.00 103 GLU A O 1
ATOM 815 N N . ILE A 1 104 ? -15.790 -0.619 11.164 1.00 81.50 104 ILE A N 1
ATOM 816 C CA . ILE A 1 104 ? -16.046 -1.215 9.848 1.00 81.50 104 ILE A CA 1
ATOM 817 C C . ILE A 1 104 ? -17.433 -1.854 9.856 1.00 81.50 104 ILE A C 1
ATOM 819 O O . ILE A 1 104 ? -17.684 -2.817 10.591 1.00 81.50 104 ILE A O 1
ATOM 823 N N . LYS A 1 105 ? -18.324 -1.376 8.988 1.00 74.50 105 LYS A N 1
ATOM 824 C CA . LYS A 1 105 ? -19.594 -2.064 8.738 1.00 74.50 105 LYS A CA 1
ATOM 825 C C . LYS A 1 105 ? -19.376 -3.153 7.695 1.00 74.50 105 LYS A C 1
ATOM 827 O O . LYS A 1 105 ? -18.701 -2.925 6.695 1.00 74.50 105 LYS A O 1
ATOM 832 N N . SER A 1 106 ? -19.918 -4.351 7.935 1.00 59.00 106 SER A N 1
ATOM 833 C CA . SER A 1 106 ? -20.010 -5.314 6.836 1.00 59.00 106 SER A CA 1
ATOM 834 C C . SER A 1 106 ? -21.043 -4.778 5.849 1.00 59.00 106 SER A C 1
ATOM 836 O O . SER A 1 106 ? -22.103 -4.306 6.271 1.00 59.00 106 SER A O 1
ATOM 838 N N . MET A 1 107 ? -20.710 -4.820 4.559 1.00 51.31 107 MET A N 1
ATOM 839 C CA . MET A 1 107 ? -21.752 -4.890 3.536 1.00 51.31 107 MET A CA 1
ATOM 840 C C . MET A 1 107 ? -22.583 -6.157 3.741 1.00 51.31 107 MET A C 1
ATOM 842 O O . MET A 1 107 ? -22.026 -7.144 4.288 1.00 51.31 107 MET A O 1
#

Sequence (107 aa):
MVKVELFVKLVIPDTTAITAFHTLEKMGANVEKLERYEYFSFDVDPAEGFLEKAKKTDVLVNANKHKAVDILEKDEGVSLLVQDIESGHGLLNTLRERLGLTEIKSM

Nearest PDB structures (foldseek):
  2dgb-assembly1_D  TM=7.270E-01  e=4.887E-03  Thermus therm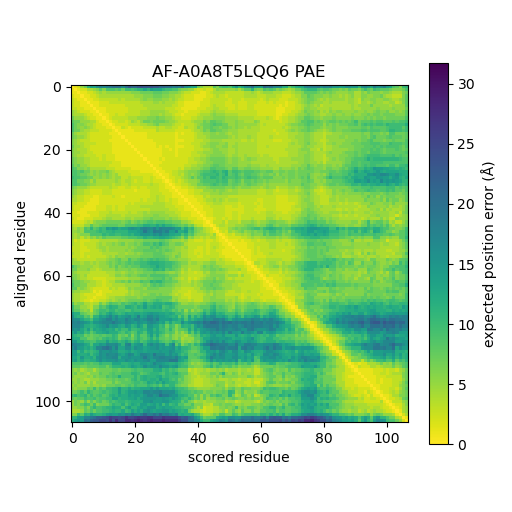ophilus
  1gtd-assembly1_B  TM=7.784E-01  e=8.827E-03  Methanothermobacter thermautotrophicus
  6hix-assembly1_A3  TM=3.264E-01  e=9.964E+00  Trypanosoma brucei brucei

Radius of gyration: 15.98 Å; Cα contacts (8 Å, |Δi|>4): 125; chains: 1; bounding box: 34×28×44 Å

pLDDT: mean 82.59, std 9.52, range [51.31, 95.88]